Protein AF-A0A1I4KJE1-F1 (afdb_monomer_lite)

Organism: NCBI:txid1520580

Radius of gyration: 15.58 Å; chains: 1; bounding box: 34×33×56 Å

pLDDT: mean 89.5, std 13.88, range [37.75, 98.31]

Structure (mmCIF, N/CA/C/O backbone):
data_AF-A0A1I4KJE1-F1
#
_entry.id   AF-A0A1I4KJE1-F1
#
loop_
_atom_site.group_PDB
_atom_site.id
_atom_site.type_symbol
_atom_site.label_atom_id
_atom_site.label_alt_id
_atom_site.label_comp_id
_atom_site.label_asym_id
_atom_site.label_entity_id
_atom_site.label_seq_id
_atom_site.pdbx_PDB_ins_code
_atom_site.Cartn_x
_atom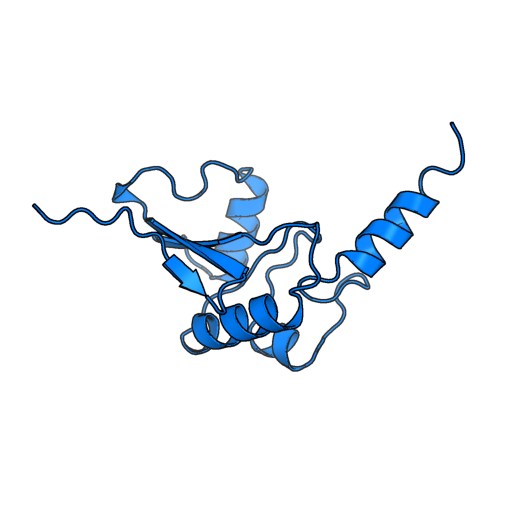_site.Cartn_y
_atom_site.Cartn_z
_atom_site.occupancy
_atom_site.B_iso_or_equiv
_atom_site.auth_seq_id
_atom_site.auth_comp_id
_atom_site.auth_asym_id
_atom_site.auth_atom_id
_atom_site.pdbx_PDB_model_num
ATOM 1 N N . MET A 1 1 ? 12.406 11.381 29.287 1.00 37.75 1 MET A N 1
ATOM 2 C CA . MET A 1 1 ? 11.880 11.747 27.961 1.00 37.75 1 MET A CA 1
ATOM 3 C C . MET A 1 1 ? 12.831 11.169 26.934 1.00 37.75 1 MET A C 1
ATOM 5 O O . MET A 1 1 ? 13.975 11.594 26.895 1.00 37.75 1 MET A O 1
ATOM 9 N N . ALA A 1 2 ? 12.400 10.132 26.224 1.00 38.78 2 ALA A N 1
ATOM 10 C CA . ALA A 1 2 ? 13.118 9.549 25.099 1.00 38.78 2 ALA A CA 1
ATOM 11 C C . ALA A 1 2 ? 12.135 9.577 23.927 1.00 38.78 2 ALA A C 1
ATOM 13 O O . ALA A 1 2 ? 11.391 8.627 23.723 1.00 38.78 2 ALA A O 1
ATOM 14 N N . GLY A 1 3 ? 12.043 10.736 23.273 1.00 40.62 3 GLY A N 1
ATOM 15 C CA . GLY A 1 3 ? 11.392 10.871 21.976 1.00 40.62 3 GLY A CA 1
ATOM 16 C C . GLY A 1 3 ? 12.436 10.536 20.924 1.00 40.62 3 GLY A C 1
ATOM 17 O O . GLY A 1 3 ? 13.358 11.316 20.712 1.00 40.62 3 GLY A O 1
ATOM 18 N N . GLY A 1 4 ? 12.366 9.328 20.378 1.00 49.38 4 GLY A N 1
ATOM 19 C CA . GLY A 1 4 ? 12.783 9.111 19.000 1.00 49.38 4 GLY A CA 1
ATOM 20 C C . GLY A 1 4 ? 11.533 9.330 18.164 1.00 49.38 4 GLY A C 1
ATOM 21 O O . GLY A 1 4 ? 10.475 8.847 18.563 1.00 49.38 4 GLY A O 1
ATOM 22 N N . ASP A 1 5 ? 11.643 10.075 17.074 1.00 62.00 5 ASP A N 1
ATOM 23 C CA . ASP A 1 5 ? 10.531 10.629 16.287 1.00 62.00 5 ASP A CA 1
ATOM 24 C C . ASP A 1 5 ? 9.718 9.569 15.507 1.00 62.00 5 ASP A C 1
ATOM 26 O O . ASP A 1 5 ? 9.273 9.817 14.395 1.00 62.00 5 ASP A O 1
ATOM 30 N N . GLY A 1 6 ? 9.588 8.342 16.025 1.00 71.25 6 GLY A N 1
ATOM 31 C CA . GLY A 1 6 ? 8.862 7.236 15.392 1.00 71.25 6 GLY A CA 1
ATOM 32 C C . GLY A 1 6 ? 9.489 6.698 14.101 1.00 71.25 6 GLY A C 1
ATOM 33 O O . GLY A 1 6 ? 9.048 5.663 13.615 1.00 71.25 6 GLY A O 1
ATOM 34 N N . ALA A 1 7 ? 10.523 7.354 13.568 1.00 83.44 7 ALA A N 1
ATOM 35 C CA . ALA A 1 7 ? 11.132 7.034 12.285 1.00 83.44 7 ALA A CA 1
ATOM 36 C C . ALA A 1 7 ? 12.292 6.030 12.393 1.00 83.44 7 ALA A C 1
ATOM 38 O O . ALA A 1 7 ? 13.139 6.110 13.290 1.00 83.44 7 ALA A O 1
ATOM 39 N N . TRP A 1 8 ? 12.380 5.107 11.435 1.00 91.69 8 TRP A N 1
ATOM 40 C CA . TRP A 1 8 ? 13.526 4.210 11.274 1.00 91.69 8 TRP A CA 1
ATOM 41 C C . TRP A 1 8 ? 13.836 3.950 9.802 1.00 91.69 8 TRP A C 1
ATOM 43 O O . TRP A 1 8 ? 13.126 4.376 8.898 1.00 91.69 8 TRP A O 1
ATOM 53 N N . THR A 1 9 ? 14.933 3.241 9.545 1.00 92.12 9 THR A N 1
ATOM 54 C CA . THR A 1 9 ? 15.289 2.812 8.192 1.00 92.12 9 THR A CA 1
ATOM 55 C C . THR A 1 9 ? 15.202 1.298 8.076 1.00 92.12 9 THR A C 1
ATOM 57 O O . THR A 1 9 ? 15.773 0.567 8.886 1.00 92.12 9 THR A O 1
ATOM 60 N N . PHE A 1 10 ? 14.522 0.817 7.040 1.00 92.69 10 PHE A N 1
ATOM 61 C CA . PHE A 1 10 ? 14.501 -0.583 6.645 1.00 92.69 10 PHE A CA 1
ATOM 62 C C . PHE A 1 10 ? 15.489 -0.827 5.498 1.00 92.69 10 PHE A C 1
ATOM 64 O O . PHE A 1 10 ? 15.533 -0.078 4.518 1.00 92.69 10 PHE A O 1
ATOM 71 N N . ALA A 1 11 ? 16.313 -1.872 5.639 1.00 92.31 11 ALA A N 1
ATOM 72 C CA . ALA A 1 11 ? 17.344 -2.257 4.667 1.00 92.31 11 ALA A CA 1
ATOM 73 C C . ALA A 1 11 ? 18.273 -1.098 4.228 1.00 92.31 11 ALA A C 1
ATOM 75 O O . ALA A 1 11 ? 18.734 -1.076 3.091 1.00 92.31 11 ALA A O 1
ATOM 76 N N . GLU A 1 12 ? 18.521 -0.127 5.119 1.00 90.19 12 GLU A N 1
ATOM 77 C CA . GLU A 1 12 ? 19.348 1.075 4.881 1.00 90.19 12 GLU A CA 1
ATOM 78 C C . GLU A 1 12 ? 18.872 1.983 3.723 1.00 90.19 12 GLU A C 1
ATOM 80 O O . GLU A 1 12 ? 19.595 2.887 3.308 1.00 90.19 12 GLU A O 1
ATOM 85 N N . ARG A 1 13 ? 17.665 1.754 3.186 1.00 91.12 13 ARG A N 1
ATOM 86 C CA . ARG A 1 13 ? 17.179 2.391 1.947 1.00 91.12 13 ARG A CA 1
ATOM 87 C C . ARG A 1 13 ? 15.780 2.972 2.052 1.00 91.12 13 ARG A C 1
ATOM 89 O O . ARG A 1 13 ? 15.512 3.980 1.406 1.00 91.12 13 ARG A O 1
ATOM 96 N N . VAL A 1 14 ? 14.911 2.325 2.825 1.00 94.06 14 VAL A N 1
ATOM 97 C CA . VAL A 1 14 ? 13.513 2.728 2.983 1.00 94.06 14 VAL A CA 1
ATOM 98 C C . VAL A 1 14 ? 13.381 3.452 4.311 1.00 94.06 14 VAL A C 1
ATOM 100 O O . VAL A 1 14 ? 13.658 2.868 5.358 1.00 94.06 14 VAL A O 1
ATOM 103 N N . HIS A 1 15 ? 13.008 4.722 4.272 1.00 94.44 15 HIS A N 1
ATOM 104 C CA . HIS A 1 15 ? 12.660 5.488 5.459 1.00 94.44 15 HIS A CA 1
ATOM 105 C C . HIS A 1 15 ? 11.225 5.149 5.849 1.00 94.44 15 HIS A C 1
ATOM 107 O O . HIS A 1 15 ? 10.350 5.144 4.993 1.00 94.44 15 HIS A O 1
ATOM 113 N N . VAL A 1 16 ? 10.995 4.816 7.113 1.00 94.38 16 VAL A N 1
ATOM 114 C CA . VAL A 1 16 ? 9.699 4.342 7.592 1.00 94.38 16 VAL A CA 1
ATOM 115 C C . VAL A 1 16 ? 9.264 5.180 8.778 1.00 94.38 16 VAL A C 1
ATOM 117 O O . VAL A 1 16 ? 10.056 5.385 9.699 1.00 94.38 16 VAL A O 1
ATOM 120 N N . VAL A 1 17 ? 8.017 5.638 8.750 1.00 92.62 17 VAL A N 1
ATOM 121 C CA . VAL A 1 17 ? 7.367 6.402 9.819 1.00 92.62 17 VAL A CA 1
ATOM 122 C C . VAL A 1 17 ? 6.026 5.748 10.132 1.00 92.62 17 VAL A C 1
ATOM 124 O O . VAL A 1 17 ? 5.379 5.195 9.244 1.00 92.62 17 VAL A O 1
ATOM 127 N N . ILE A 1 18 ? 5.634 5.769 11.403 1.00 91.38 18 ILE A N 1
ATOM 128 C CA . ILE A 1 18 ? 4.277 5.413 11.819 1.00 91.38 18 ILE A CA 1
ATOM 129 C C . ILE A 1 18 ? 3.520 6.714 12.027 1.00 91.38 18 ILE A C 1
ATOM 131 O O . ILE A 1 18 ? 3.937 7.532 12.848 1.00 91.38 18 ILE A O 1
ATOM 135 N N . ASP A 1 19 ? 2.409 6.852 11.317 1.00 89.69 19 ASP A N 1
ATOM 136 C CA . ASP A 1 19 ? 1.442 7.914 11.547 1.00 89.69 19 ASP A CA 1
ATOM 137 C C . ASP A 1 19 ? 0.267 7.339 12.325 1.00 89.69 19 ASP A C 1
ATOM 139 O O . ASP A 1 19 ? -0.206 6.235 12.046 1.00 89.69 19 ASP A O 1
ATOM 143 N N . ASP A 1 20 ? -0.214 8.080 13.311 1.00 88.25 20 ASP A N 1
ATOM 144 C CA . ASP A 1 20 ? -1.371 7.709 14.111 1.00 88.25 20 ASP A CA 1
ATOM 145 C C . ASP A 1 20 ? -2.326 8.898 14.241 1.00 88.25 20 ASP A C 1
ATOM 147 O O . ASP A 1 20 ? -1.952 10.054 14.039 1.00 88.25 20 ASP A O 1
ATOM 151 N N . GLU A 1 21 ? -3.594 8.612 14.528 1.00 87.31 21 GLU A N 1
ATOM 152 C CA . GLU A 1 21 ? -4.635 9.637 14.644 1.00 87.31 21 GLU A CA 1
ATOM 153 C C . GLU A 1 21 ? -4.312 10.686 15.730 1.00 87.31 21 GLU A C 1
ATOM 155 O O . GLU A 1 21 ? -4.704 11.847 15.601 1.00 87.31 21 GLU A O 1
ATOM 160 N N . GLU A 1 22 ? -3.557 10.326 16.777 1.00 84.81 22 GLU A N 1
ATOM 161 C CA . GLU A 1 22 ? -3.210 11.234 17.876 1.00 84.81 22 GLU A CA 1
ATOM 162 C C . GLU A 1 22 ? -2.145 12.265 17.472 1.00 84.81 22 GLU A C 1
ATOM 164 O O . GLU A 1 22 ? -2.132 13.371 18.025 1.00 84.81 22 GLU A O 1
ATOM 169 N N . THR A 1 23 ? -1.276 11.956 16.499 1.00 79.62 23 THR A N 1
ATOM 170 C CA . THR A 1 23 ? -0.318 12.938 15.954 1.00 79.62 23 THR A CA 1
ATOM 171 C C . THR A 1 23 ? -0.993 13.970 15.058 1.00 79.62 23 THR A C 1
ATOM 173 O O . THR A 1 23 ? -0.452 15.062 14.871 1.00 79.62 23 THR A O 1
ATOM 176 N N . GLY A 1 24 ? -2.175 13.647 14.521 1.00 80.44 24 GLY A N 1
ATOM 177 C CA . GLY A 1 24 ? -2.890 14.466 13.543 1.00 80.44 24 GLY A CA 1
ATOM 178 C C . GLY A 1 24 ? -2.234 14.500 12.158 1.00 80.44 24 GLY A C 1
ATOM 179 O O . GLY A 1 24 ? -2.684 15.264 11.308 1.00 80.44 24 GLY A O 1
ATOM 180 N N . CYS A 1 25 ? -1.187 13.699 11.932 1.00 84.44 25 CYS A N 1
ATOM 181 C CA . CYS A 1 25 ? -0.501 13.585 10.642 1.00 84.44 25 CYS A CA 1
ATOM 182 C C . CYS A 1 25 ? -1.076 12.464 9.764 1.00 84.44 25 CYS A C 1
ATOM 184 O O . CYS A 1 25 ? -0.805 12.424 8.565 1.00 84.44 25 CYS A O 1
ATOM 186 N N . LEU A 1 26 ? -1.877 11.561 10.342 1.00 88.88 26 LEU A N 1
ATOM 187 C CA . LEU A 1 26 ? -2.523 10.478 9.608 1.00 88.88 26 LEU A CA 1
ATOM 188 C C . LEU A 1 26 ? -3.405 11.053 8.483 1.00 88.88 26 LEU A C 1
ATOM 190 O O . LEU A 1 26 ? -4.310 11.842 8.747 1.00 88.88 26 LEU A O 1
ATOM 194 N N . PHE A 1 27 ? -3.122 10.653 7.239 1.00 91.06 27 PHE A N 1
ATOM 195 C CA . PHE A 1 27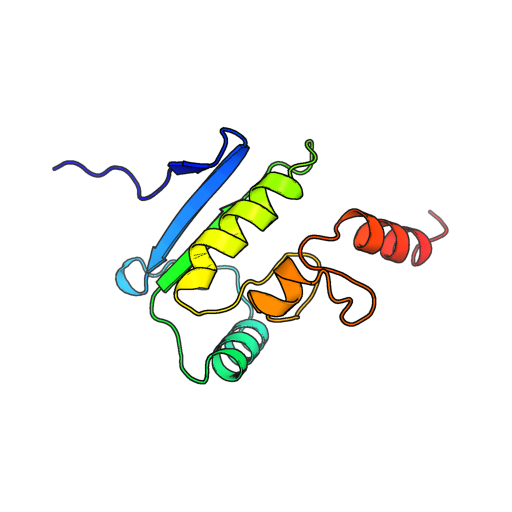 ? -3.766 11.127 6.000 1.00 91.06 27 PHE A CA 1
ATOM 196 C C . PHE A 1 27 ? -3.490 12.584 5.594 1.00 91.06 27 PHE A C 1
ATOM 198 O O . PHE A 1 27 ? -4.202 13.103 4.740 1.00 91.06 27 PHE A O 1
ATOM 205 N N . GLN A 1 28 ? -2.480 13.264 6.154 1.00 89.00 28 GLN A N 1
ATOM 206 C CA . GLN A 1 28 ? -2.234 14.684 5.841 1.00 89.00 28 GLN A CA 1
ATOM 207 C C . GLN A 1 28 ? -2.061 14.959 4.334 1.00 89.00 28 GLN A C 1
ATOM 209 O O . GLN A 1 28 ? -2.501 16.003 3.853 1.00 89.00 28 GLN A O 1
ATOM 214 N N . ASP A 1 29 ? -1.444 14.025 3.611 1.00 88.56 29 ASP A N 1
ATOM 215 C CA . ASP A 1 29 ? -1.154 14.149 2.179 1.00 88.56 29 ASP A CA 1
ATOM 216 C C . ASP A 1 29 ? -2.151 13.381 1.287 1.00 88.56 29 ASP A C 1
ATOM 218 O O . ASP A 1 29 ? -1.898 13.217 0.098 1.00 88.56 29 ASP A O 1
ATOM 222 N N . TRP A 1 30 ? -3.266 12.899 1.850 1.00 92.75 30 TRP A N 1
ATOM 223 C CA . TRP A 1 30 ? -4.283 12.136 1.122 1.00 92.75 30 TRP A CA 1
ATOM 224 C C . TRP A 1 30 ? -5.489 13.005 0.774 1.00 92.75 30 TRP A C 1
ATOM 226 O O . TRP A 1 30 ? -6.013 13.752 1.606 1.00 92.75 30 TRP A O 1
ATOM 236 N N . GLU A 1 31 ? -5.991 12.846 -0.444 1.00 93.94 31 GLU A N 1
ATOM 237 C CA . GLU A 1 31 ? -7.259 13.432 -0.853 1.00 93.94 31 GLU A CA 1
ATOM 238 C C . GLU A 1 31 ? -8.444 12.657 -0.236 1.00 93.94 31 GLU A C 1
ATOM 240 O O . GLU A 1 31 ? -8.362 11.444 -0.007 1.00 93.94 31 GLU A O 1
ATOM 245 N N . PRO A 1 32 ? -9.602 13.305 0.004 1.00 94.44 32 PRO A N 1
ATOM 246 C CA . PRO A 1 32 ? -10.756 12.646 0.623 1.00 94.44 32 PRO A CA 1
ATOM 247 C C . PRO A 1 32 ? -11.242 11.386 -0.110 1.00 94.44 32 PRO A C 1
ATOM 249 O O . PRO A 1 32 ? -11.702 10.439 0.530 1.00 94.44 32 PRO A O 1
ATOM 252 N N . ASP A 1 33 ? -11.138 11.365 -1.441 1.00 95.19 33 ASP A N 1
ATOM 253 C CA . ASP A 1 33 ? -11.549 10.219 -2.255 1.00 95.19 33 ASP A CA 1
ATOM 254 C C . ASP A 1 33 ? -10.580 9.029 -2.096 1.00 95.19 33 ASP A C 1
ATOM 256 O O . ASP A 1 33 ? -11.023 7.880 -2.076 1.00 95.19 33 ASP A O 1
ATOM 260 N N . GLU A 1 34 ? -9.283 9.278 -1.888 1.00 94.62 34 GLU A N 1
ATOM 261 C CA . GLU A 1 34 ? -8.283 8.234 -1.613 1.00 94.62 34 GLU A CA 1
ATOM 262 C C . GLU A 1 34 ? -8.531 7.591 -0.244 1.00 94.62 34 GLU A C 1
ATOM 264 O O . GLU A 1 34 ? -8.498 6.366 -0.101 1.00 94.62 34 GLU A O 1
ATOM 269 N N . VAL A 1 35 ? -8.880 8.404 0.761 1.00 95.50 35 VAL A N 1
ATOM 270 C CA . VAL A 1 35 ? -9.269 7.903 2.089 1.00 95.50 35 VAL A CA 1
ATOM 271 C C . VAL A 1 35 ? -10.552 7.068 2.000 1.00 95.50 35 VAL A C 1
ATOM 273 O O . VAL A 1 35 ? -10.646 6.012 2.621 1.00 95.50 35 VAL A O 1
ATOM 276 N N . ALA A 1 36 ? -11.526 7.471 1.178 1.00 96.31 36 ALA A N 1
ATOM 277 C CA . ALA A 1 36 ? -12.740 6.683 0.966 1.00 96.31 36 ALA A CA 1
ATOM 278 C C . ALA A 1 36 ? -12.458 5.319 0.301 1.00 96.31 36 ALA A C 1
ATOM 280 O O . ALA A 1 36 ? -13.107 4.324 0.641 1.00 96.31 36 ALA A O 1
ATOM 281 N N . LEU A 1 37 ? -11.490 5.248 -0.621 1.00 95.81 37 LEU A N 1
ATOM 282 C CA . LEU A 1 37 ? -11.030 3.985 -1.211 1.00 95.81 37 LEU A CA 1
ATOM 283 C C . LEU A 1 37 ? -10.369 3.082 -0.163 1.00 95.81 37 LEU A C 1
ATOM 285 O O . LEU A 1 37 ? -10.668 1.886 -0.113 1.00 95.81 37 LEU A O 1
ATOM 289 N N . LEU A 1 38 ? -9.522 3.649 0.701 1.00 96.25 38 LEU A N 1
ATOM 290 C CA . LEU A 1 38 ? -8.907 2.935 1.820 1.00 96.25 38 LEU A CA 1
ATOM 291 C C . LEU A 1 38 ? -9.964 2.368 2.779 1.00 96.25 38 LEU A C 1
ATOM 293 O O . LEU A 1 38 ? -9.936 1.174 3.087 1.00 96.25 38 LEU A O 1
ATOM 297 N N . ASP A 1 39 ? -10.924 3.193 3.199 1.00 97.19 39 ASP A N 1
ATOM 298 C CA . ASP A 1 39 ? -12.020 2.791 4.084 1.00 97.19 39 ASP A CA 1
ATOM 299 C C . ASP A 1 39 ? -12.844 1.652 3.472 1.00 97.19 39 ASP A C 1
ATOM 301 O O . ASP A 1 39 ? -13.195 0.685 4.154 1.00 97.19 39 ASP A O 1
ATOM 305 N N . ALA A 1 40 ? -13.136 1.736 2.171 1.00 96.88 40 ALA A N 1
ATOM 306 C CA . ALA A 1 40 ? -13.858 0.696 1.448 1.00 96.88 40 ALA A CA 1
ATOM 307 C C . ALA A 1 40 ? -13.052 -0.611 1.350 1.00 96.88 40 ALA A C 1
ATOM 309 O O . ALA A 1 40 ? -13.629 -1.692 1.493 1.00 96.88 40 ALA A O 1
ATOM 310 N N . ALA A 1 41 ? -11.735 -0.526 1.139 1.00 96.62 41 ALA A N 1
ATOM 311 C CA . ALA A 1 41 ? -10.851 -1.685 1.052 1.00 96.62 41 ALA A CA 1
ATOM 312 C C . ALA A 1 41 ? -10.685 -2.400 2.404 1.00 96.62 41 ALA A C 1
ATOM 314 O O . ALA A 1 41 ? -10.664 -3.632 2.456 1.00 96.62 41 ALA A O 1
ATOM 315 N N . LEU A 1 42 ? -10.600 -1.644 3.501 1.00 96.06 42 LEU A N 1
ATOM 316 C CA . LEU A 1 42 ? -10.465 -2.185 4.857 1.00 96.06 42 LEU A CA 1
ATOM 317 C C . LEU A 1 42 ? -11.807 -2.562 5.499 1.00 96.06 42 LEU A C 1
ATOM 319 O O . LEU A 1 42 ? -11.853 -3.389 6.411 1.00 96.06 42 LEU A O 1
ATOM 323 N N . GLY A 1 43 ? -12.906 -1.958 5.046 1.00 97.06 43 GLY A N 1
ATOM 324 C CA . GLY A 1 43 ? -14.226 -2.071 5.668 1.00 97.06 43 GLY A CA 1
ATOM 325 C C . GLY A 1 43 ? -14.369 -1.272 6.971 1.00 97.06 43 GLY A C 1
ATOM 326 O O . GLY A 1 43 ? -15.360 -1.444 7.684 1.00 97.06 43 GLY A O 1
ATOM 327 N N . HIS A 1 44 ? -13.390 -0.429 7.301 1.00 95.62 44 HIS A N 1
ATOM 328 C CA . HIS A 1 44 ? -13.391 0.478 8.446 1.00 95.62 44 HIS A CA 1
ATOM 329 C C . HIS A 1 44 ? -12.395 1.623 8.221 1.00 95.62 44 HIS A C 1
ATOM 331 O O . HIS A 1 44 ? -11.479 1.492 7.415 1.00 95.62 44 HIS A O 1
ATOM 337 N N . HIS A 1 45 ? -12.529 2.694 9.005 1.00 95.62 45 HIS A N 1
ATOM 338 C CA . HIS A 1 45 ? -11.553 3.782 9.042 1.00 95.62 45 HIS A CA 1
ATOM 339 C C . HIS A 1 45 ? -10.349 3.382 9.915 1.00 95.62 45 HIS A C 1
ATOM 341 O O . HIS A 1 45 ? -10.567 2.981 11.068 1.00 95.62 45 HIS A O 1
ATOM 347 N N . PRO A 1 46 ? -9.103 3.363 9.407 1.00 94.69 46 PRO A N 1
ATOM 348 C CA . PRO A 1 46 ? -7.941 3.002 10.214 1.00 94.69 46 PRO A CA 1
ATOM 349 C C . PRO A 1 46 ? -7.473 4.180 11.080 1.00 94.69 46 PRO A C 1
ATOM 351 O O . PRO A 1 46 ? -7.559 5.332 10.679 1.00 94.69 46 PRO A O 1
ATOM 354 N N . THR A 1 47 ? -6.955 3.883 12.275 1.00 95.00 47 THR A N 1
ATOM 355 C CA . THR A 1 47 ? -6.483 4.895 13.246 1.00 95.00 47 THR A CA 1
ATOM 356 C C . THR A 1 47 ? -4.961 5.075 13.239 1.00 95.00 47 THR A C 1
ATOM 358 O O . THR A 1 47 ? -4.418 5.803 14.068 1.00 95.00 47 THR A O 1
ATOM 361 N N . TRP A 1 48 ? -4.257 4.353 12.365 1.00 94.19 48 TRP A N 1
ATOM 362 C CA . TRP A 1 48 ? -2.812 4.436 12.173 1.00 94.19 48 TRP A CA 1
ATOM 363 C C . TRP A 1 48 ? -2.421 3.885 10.798 1.00 94.19 48 TRP A C 1
ATOM 365 O O . TRP A 1 48 ? -3.173 3.119 10.188 1.00 94.19 48 TRP A O 1
ATOM 375 N N . GLY A 1 49 ? -1.230 4.248 10.336 1.00 93.75 49 GLY A N 1
ATOM 376 C CA . GLY A 1 49 ? -0.644 3.812 9.077 1.00 93.75 49 GLY A CA 1
ATOM 377 C C . GLY A 1 49 ? 0.881 3.780 9.142 1.00 93.75 49 GLY A C 1
ATOM 378 O O . GLY A 1 49 ? 1.496 4.223 10.113 1.00 93.75 49 GLY A O 1
ATOM 379 N N . VAL A 1 50 ? 1.495 3.215 8.104 1.00 93.88 50 VAL A N 1
ATOM 380 C CA . VAL A 1 50 ? 2.950 3.225 7.926 1.00 93.88 50 VAL A CA 1
ATOM 381 C C . VAL A 1 50 ? 3.260 3.912 6.613 1.00 93.88 50 VAL A C 1
ATOM 383 O O . VAL A 1 50 ? 2.878 3.408 5.557 1.00 93.88 50 VAL A O 1
ATOM 386 N N . GLN A 1 51 ? 3.996 5.014 6.680 1.00 93.56 51 GLN A N 1
ATOM 387 C CA . GLN A 1 51 ? 4.570 5.647 5.504 1.00 93.56 51 GLN A CA 1
ATOM 388 C C . GLN A 1 51 ? 5.960 5.065 5.248 1.00 93.56 51 GLN A C 1
ATOM 390 O O . GLN A 1 51 ? 6.772 4.929 6.167 1.00 93.56 51 GLN A O 1
ATOM 395 N N . ALA A 1 52 ? 6.229 4.693 3.997 1.00 94.25 52 ALA A N 1
ATOM 396 C CA . ALA A 1 52 ? 7.491 4.102 3.576 1.00 94.25 52 ALA A CA 1
ATOM 397 C C . ALA A 1 52 ? 8.040 4.839 2.350 1.00 94.25 52 ALA A C 1
ATOM 399 O O . ALA A 1 52 ? 7.592 4.624 1.228 1.00 94.25 52 ALA A O 1
ATOM 400 N N . ASP A 1 53 ? 9.057 5.665 2.569 1.00 93.19 53 ASP A N 1
ATOM 401 C CA . ASP A 1 53 ? 9.675 6.488 1.538 1.00 93.19 53 ASP A CA 1
ATOM 402 C C . ASP A 1 53 ? 10.979 5.873 1.038 1.00 93.19 53 ASP A C 1
ATOM 404 O O . ASP A 1 53 ? 11.839 5.432 1.809 1.00 93.19 53 ASP A O 1
ATOM 408 N N . ILE A 1 54 ? 11.184 5.918 -0.275 1.00 93.12 54 ILE A N 1
ATOM 409 C CA . ILE A 1 54 ? 12.455 5.560 -0.896 1.00 93.12 54 ILE A CA 1
ATOM 410 C C . ILE A 1 54 ? 12.880 6.610 -1.917 1.00 93.12 54 ILE A C 1
ATOM 412 O O . ILE A 1 54 ? 12.088 7.157 -2.677 1.00 93.12 54 ILE A O 1
ATOM 416 N N . SER A 1 55 ? 14.182 6.889 -1.959 1.00 91.19 55 SER A N 1
ATOM 417 C CA . SER A 1 55 ? 14.753 7.793 -2.956 1.00 91.19 55 SER A CA 1
ATOM 418 C C . SER A 1 55 ? 14.526 7.260 -4.373 1.00 91.19 55 SER A C 1
ATOM 420 O O . SER A 1 55 ? 15.072 6.221 -4.738 1.00 91.19 55 SER A O 1
ATOM 422 N N . GLY A 1 56 ? 13.865 8.039 -5.232 1.00 88.31 56 GLY A N 1
ATOM 423 C CA . GLY A 1 56 ? 13.693 7.711 -6.657 1.00 88.31 56 GLY A CA 1
ATOM 424 C C . GLY A 1 56 ? 14.994 7.640 -7.480 1.00 88.31 56 GLY A C 1
ATOM 425 O O . GLY A 1 56 ? 14.957 7.413 -8.686 1.00 88.31 56 GLY A O 1
ATOM 426 N N . ARG A 1 57 ? 16.166 7.851 -6.860 1.00 90.00 57 ARG A N 1
ATOM 427 C CA . ARG A 1 57 ? 17.488 7.679 -7.496 1.00 90.00 57 ARG A CA 1
ATOM 428 C C . ARG A 1 57 ? 18.013 6.245 -7.418 1.00 90.00 57 ARG A C 1
ATOM 430 O O . ARG A 1 57 ? 19.034 5.953 -8.037 1.00 90.00 57 ARG A O 1
ATOM 437 N N . ILE A 1 58 ? 17.372 5.386 -6.631 1.00 90.25 58 ILE A N 1
ATOM 438 C CA . ILE A 1 58 ? 17.746 3.982 -6.470 1.00 90.25 58 ILE A CA 1
ATOM 439 C C . ILE A 1 58 ? 16.570 3.086 -6.846 1.00 90.25 58 ILE A C 1
ATOM 441 O O . ILE A 1 58 ? 15.414 3.466 -6.703 1.00 90.25 58 ILE A O 1
ATOM 445 N N . ASP A 1 59 ? 16.874 1.883 -7.320 1.00 91.62 59 ASP A N 1
ATOM 446 C CA . ASP A 1 59 ? 15.876 0.823 -7.400 1.00 91.62 59 ASP A CA 1
ATOM 447 C C . ASP A 1 59 ? 15.823 0.120 -6.044 1.00 91.62 59 ASP A C 1
ATOM 449 O O . ASP A 1 59 ? 16.778 -0.569 -5.682 1.00 91.62 59 ASP A O 1
ATOM 453 N N . GLY A 1 60 ? 14.742 0.317 -5.290 1.00 92.19 60 GLY A N 1
ATOM 454 C CA . GLY A 1 60 ? 14.474 -0.470 -4.084 1.00 92.19 60 GLY A CA 1
ATOM 455 C C . GLY A 1 60 ? 13.138 -1.185 -4.118 1.00 92.19 60 GLY A C 1
ATOM 456 O O . GLY A 1 60 ? 12.492 -1.365 -3.088 1.00 92.19 60 GLY A O 1
ATOM 457 N N . THR A 1 61 ? 12.736 -1.614 -5.316 1.00 93.50 61 THR A N 1
ATOM 458 C CA . THR A 1 61 ? 11.534 -2.426 -5.525 1.00 93.50 61 THR A CA 1
ATOM 459 C C . THR A 1 61 ? 11.527 -3.655 -4.611 1.00 93.50 61 THR A C 1
ATOM 461 O O . THR A 1 61 ? 10.506 -3.987 -4.014 1.00 93.50 61 THR A O 1
ATOM 464 N N . ALA A 1 62 ? 12.670 -4.332 -4.465 1.00 94.50 62 ALA A N 1
ATOM 465 C CA . ALA A 1 62 ? 12.772 -5.528 -3.632 1.00 94.50 62 ALA A CA 1
ATOM 466 C C . ALA A 1 62 ? 12.584 -5.211 -2.138 1.00 94.50 62 ALA A C 1
ATOM 468 O O . ALA A 1 62 ? 11.902 -5.950 -1.429 1.00 94.50 62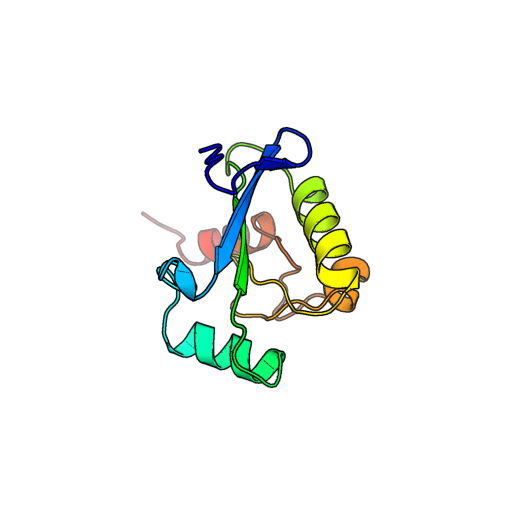 ALA A O 1
ATOM 469 N N . GLU A 1 63 ? 13.169 -4.116 -1.657 1.00 95.88 63 GLU A N 1
ATOM 470 C CA . GLU A 1 63 ? 13.079 -3.677 -0.268 1.00 95.88 63 GLU A CA 1
ATOM 471 C C . GLU A 1 63 ? 11.664 -3.231 0.098 1.00 95.88 63 GLU A C 1
ATOM 473 O O . GLU A 1 63 ? 11.155 -3.673 1.128 1.00 95.88 63 GLU A O 1
ATOM 478 N N . VAL A 1 64 ? 11.013 -2.427 -0.750 1.00 96.31 64 VAL A N 1
ATOM 479 C CA . VAL A 1 64 ? 9.629 -1.972 -0.536 1.00 96.31 64 VAL A CA 1
ATOM 480 C C . VAL A 1 64 ? 8.674 -3.160 -0.518 1.00 96.31 64 VAL A C 1
ATOM 482 O O . VAL A 1 64 ? 7.892 -3.306 0.418 1.00 96.31 64 VAL A O 1
ATOM 485 N N . ARG A 1 65 ? 8.787 -4.077 -1.485 1.00 96.38 65 ARG A N 1
ATOM 486 C CA . ARG A 1 65 ? 7.928 -5.271 -1.531 1.00 96.38 65 ARG A CA 1
ATOM 487 C C . ARG A 1 65 ? 8.142 -6.187 -0.335 1.00 96.38 65 ARG A C 1
ATOM 489 O O . ARG A 1 65 ? 7.178 -6.726 0.198 1.00 96.38 65 ARG A O 1
ATOM 496 N N . ARG A 1 66 ? 9.388 -6.337 0.125 1.00 96.69 66 ARG A N 1
ATOM 497 C CA . ARG A 1 66 ? 9.689 -7.105 1.338 1.00 96.69 66 ARG A CA 1
ATOM 498 C C . ARG A 1 66 ? 9.099 -6.449 2.585 1.00 96.69 66 ARG A C 1
ATOM 500 O O . ARG A 1 66 ? 8.565 -7.162 3.428 1.00 96.69 66 ARG A O 1
ATOM 507 N N . LEU A 1 67 ? 9.211 -5.128 2.719 1.00 97.00 67 LEU A N 1
ATOM 508 C CA . LEU A 1 67 ? 8.628 -4.400 3.843 1.00 97.00 67 LEU A CA 1
ATOM 509 C C . LEU A 1 67 ? 7.099 -4.522 3.837 1.00 97.00 67 LEU A C 1
ATOM 511 O O . LEU A 1 67 ? 6.528 -4.908 4.851 1.00 97.00 67 LEU A O 1
ATOM 515 N N . ALA A 1 68 ? 6.458 -4.274 2.692 1.00 97.50 68 ALA A N 1
ATOM 516 C CA . ALA A 1 68 ? 5.013 -4.404 2.535 1.00 97.50 68 ALA A CA 1
ATOM 517 C C . ALA A 1 68 ? 4.537 -5.820 2.882 1.00 97.50 68 ALA A C 1
ATOM 519 O O . ALA A 1 68 ? 3.588 -5.970 3.644 1.00 97.50 68 ALA A O 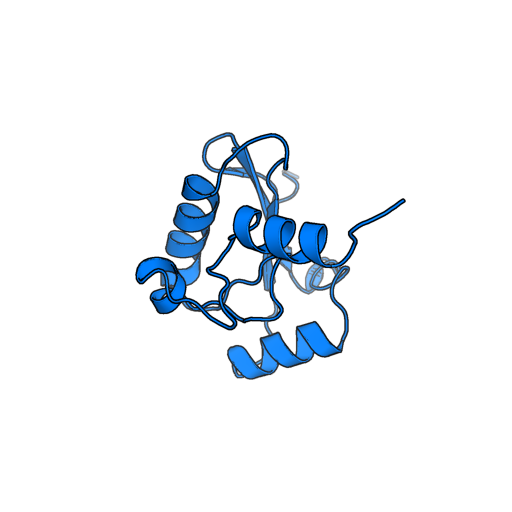1
ATOM 520 N N . ALA A 1 69 ? 5.242 -6.857 2.414 1.00 96.62 69 ALA A N 1
ATOM 521 C CA . ALA A 1 69 ? 4.905 -8.233 2.757 1.00 96.62 69 ALA A CA 1
ATOM 522 C C . ALA A 1 69 ? 4.919 -8.467 4.278 1.00 96.62 69 ALA A C 1
ATOM 524 O O . ALA A 1 69 ? 3.939 -8.954 4.833 1.00 96.62 69 ALA A O 1
ATOM 525 N N . LEU A 1 70 ? 5.985 -8.035 4.963 1.00 96.81 70 LEU A N 1
ATOM 526 C CA . LEU A 1 70 ? 6.125 -8.177 6.417 1.00 96.81 70 LEU A CA 1
ATOM 527 C C . LEU A 1 70 ? 5.051 -7.411 7.204 1.00 96.81 70 LEU A C 1
ATOM 529 O O . LEU A 1 70 ? 4.570 -7.906 8.221 1.00 96.81 70 LEU A O 1
ATOM 533 N N . LEU A 1 71 ? 4.693 -6.202 6.768 1.00 96.00 71 LEU A N 1
ATOM 534 C CA . LEU A 1 71 ? 3.677 -5.388 7.439 1.00 96.00 71 LEU A CA 1
ATOM 535 C C . LEU A 1 71 ? 2.275 -5.984 7.253 1.00 96.00 71 LEU A C 1
ATOM 537 O O . LEU A 1 71 ? 1.517 -6.106 8.216 1.00 96.00 71 LEU A O 1
ATOM 541 N N . LEU A 1 72 ? 1.959 -6.417 6.031 1.00 97.44 72 LEU A N 1
ATOM 542 C CA . LEU A 1 72 ? 0.633 -6.909 5.663 1.00 97.44 72 LEU A CA 1
ATOM 543 C C . LEU A 1 72 ? 0.370 -8.363 6.085 1.00 97.44 72 LEU A C 1
ATOM 545 O O . LEU A 1 72 ? -0.772 -8.815 6.008 1.00 97.44 72 LEU A O 1
ATOM 549 N N . GLU A 1 73 ? 1.367 -9.093 6.603 1.00 96.56 73 GLU A N 1
ATOM 550 C CA . GLU A 1 73 ? 1.176 -10.412 7.242 1.00 96.56 73 GLU A CA 1
ATOM 551 C C . GLU A 1 73 ? 0.105 -10.388 8.348 1.00 96.56 73 GLU A C 1
ATOM 553 O O . GLU A 1 73 ? -0.508 -11.411 8.662 1.00 96.56 73 GLU A O 1
ATOM 558 N N . ARG A 1 74 ? -0.122 -9.221 8.962 1.00 91.81 74 ARG A N 1
ATOM 559 C CA . ARG A 1 74 ? -1.126 -9.014 10.016 1.00 91.81 74 ARG A CA 1
ATOM 560 C C . ARG A 1 74 ? -2.446 -8.430 9.508 1.00 91.81 74 ARG A C 1
ATOM 562 O O . ARG A 1 74 ? -3.333 -8.185 10.322 1.00 91.81 74 ARG A O 1
ATOM 569 N N . GLY A 1 75 ? -2.600 -8.285 8.194 1.00 93.38 75 GLY A N 1
ATOM 570 C CA . GLY A 1 75 ? -3.738 -7.641 7.547 1.00 93.38 75 GLY A CA 1
ATOM 571 C C . GLY A 1 75 ? -3.451 -6.191 7.155 1.00 93.38 75 GLY A C 1
ATOM 572 O O . GLY A 1 75 ? -2.383 -5.656 7.442 1.00 93.38 75 GLY A O 1
ATOM 573 N N . GLY A 1 76 ? -4.424 -5.574 6.485 1.00 96.69 76 GLY A N 1
ATOM 574 C CA . GLY A 1 76 ? -4.305 -4.241 5.898 1.00 96.69 76 GLY A CA 1
ATOM 575 C C . GLY A 1 76 ? -4.154 -4.277 4.377 1.00 96.69 76 GLY A C 1
ATOM 576 O O . GLY A 1 76 ? -4.267 -5.332 3.747 1.00 96.69 76 GLY A O 1
ATOM 577 N N . VAL A 1 77 ? -3.879 -3.109 3.805 1.00 97.94 77 VAL A N 1
ATOM 578 C CA . VAL A 1 77 ? -3.580 -2.897 2.382 1.00 97.94 77 VAL A CA 1
ATOM 579 C C . VAL A 1 77 ? -2.419 -1.912 2.251 1.00 97.94 77 VAL A C 1
ATOM 581 O O . VAL A 1 77 ? -2.150 -1.154 3.182 1.00 97.94 77 VAL A O 1
ATOM 584 N N . ALA A 1 78 ? -1.729 -1.929 1.115 1.00 97.75 78 ALA A N 1
ATOM 585 C CA . ALA A 1 78 ? -0.729 -0.928 0.760 1.00 97.75 78 ALA A CA 1
ATOM 586 C C . ALA A 1 78 ? -1.214 -0.081 -0.418 1.00 97.75 78 ALA A C 1
ATOM 588 O O . ALA A 1 78 ? -1.878 -0.587 -1.320 1.00 97.75 78 ALA A O 1
ATOM 589 N N . PHE A 1 79 ? -0.832 1.188 -0.421 1.00 97.25 79 PHE A N 1
ATOM 590 C CA . PHE A 1 79 ? -0.972 2.090 -1.559 1.00 97.25 79 PHE A CA 1
ATOM 591 C C . PHE A 1 79 ? 0.426 2.493 -2.040 1.00 97.25 79 PHE A C 1
ATOM 593 O O . PHE A 1 79 ? 1.392 2.426 -1.274 1.00 97.25 79 PHE A O 1
ATOM 600 N N . ASP A 1 80 ? 0.540 2.850 -3.316 1.00 95.75 80 ASP A N 1
ATOM 601 C CA . ASP A 1 80 ? 1.759 3.385 -3.919 1.00 95.75 80 ASP A CA 1
ATOM 602 C C . ASP A 1 80 ? 1.451 4.624 -4.764 1.00 95.75 80 ASP A C 1
ATOM 604 O O . ASP A 1 80 ? 0.310 4.862 -5.143 1.00 95.75 80 ASP A O 1
ATOM 608 N N . ASP A 1 81 ? 2.484 5.390 -5.111 1.00 92.75 81 ASP A N 1
ATOM 609 C CA . ASP A 1 81 ? 2.340 6.631 -5.887 1.00 92.75 81 ASP A CA 1
ATOM 610 C C . ASP A 1 81 ? 1.979 6.404 -7.371 1.00 92.75 81 ASP A C 1
ATOM 612 O O . ASP A 1 81 ? 1.963 7.344 -8.172 1.00 92.75 81 ASP A O 1
ATOM 616 N N . TYR A 1 82 ? 1.781 5.154 -7.798 1.00 94.56 82 TYR A N 1
ATOM 617 C CA . TYR A 1 82 ? 1.657 4.790 -9.210 1.00 94.56 82 TYR A CA 1
ATOM 618 C C . TYR A 1 82 ? 0.251 4.319 -9.582 1.00 94.56 82 TYR A C 1
ATOM 620 O O . TYR A 1 82 ? -0.053 4.228 -10.777 1.00 94.56 82 TYR A O 1
ATOM 628 N N . SER A 1 83 ? -0.600 4.031 -8.597 1.00 94.25 83 SER A N 1
ATOM 629 C CA . SER A 1 83 ? -1.964 3.545 -8.785 1.00 94.25 83 SER A CA 1
ATOM 630 C C . SER A 1 83 ? -2.872 3.930 -7.616 1.00 94.25 83 SER A C 1
ATOM 632 O O . SER A 1 83 ? -2.433 3.989 -6.477 1.00 94.25 83 SER A O 1
ATOM 634 N N . GLU A 1 84 ? -4.169 4.091 -7.878 1.00 94.00 84 GLU A N 1
ATOM 635 C CA . GLU A 1 84 ? -5.196 4.261 -6.831 1.00 94.00 84 GLU A CA 1
ATOM 636 C C . GLU A 1 84 ? -5.613 2.911 -6.198 1.00 94.00 84 GLU A C 1
ATOM 638 O O . GLU A 1 84 ? -6.594 2.825 -5.459 1.00 94.00 84 GLU A O 1
ATOM 643 N N . HIS A 1 85 ? -4.915 1.815 -6.526 1.00 96.75 85 HIS A N 1
ATOM 644 C CA . HIS A 1 85 ? -5.303 0.463 -6.125 1.00 96.75 85 HIS A CA 1
ATOM 645 C C . HIS A 1 85 ? -4.837 0.142 -4.703 1.00 96.75 85 HIS A C 1
ATOM 647 O O . HIS A 1 85 ? -3.660 0.277 -4.373 1.00 96.75 85 HIS A O 1
ATOM 653 N N . ALA A 1 86 ? -5.754 -0.375 -3.886 1.00 97.56 86 ALA A N 1
ATOM 654 C CA . ALA A 1 86 ? -5.452 -0.902 -2.561 1.00 97.56 86 ALA A CA 1
ATOM 655 C C . ALA A 1 86 ? -4.846 -2.312 -2.675 1.00 97.56 86 ALA A C 1
ATOM 657 O O . ALA A 1 86 ? -5.561 -3.312 -2.775 1.00 97.56 86 ALA A O 1
ATOM 658 N N . TRP A 1 87 ? -3.519 -2.406 -2.649 1.00 98.31 87 TRP A N 1
ATOM 659 C CA . TRP A 1 87 ? -2.788 -3.656 -2.832 1.00 98.31 87 TRP A CA 1
ATOM 660 C C . TRP A 1 87 ? -2.872 -4.557 -1.602 1.00 98.31 87 TRP A C 1
ATOM 662 O O . TRP A 1 87 ? -2.427 -4.210 -0.505 1.00 98.31 87 TRP A O 1
ATOM 672 N N . THR A 1 88 ? -3.385 -5.769 -1.790 1.00 97.88 88 THR A N 1
ATOM 673 C CA . THR A 1 88 ? -3.368 -6.811 -0.759 1.00 97.88 88 THR A CA 1
ATOM 674 C C . THR A 1 88 ? -2.037 -7.565 -0.747 1.00 97.88 88 THR A C 1
ATOM 676 O O . THR A 1 88 ? -1.361 -7.682 -1.771 1.00 97.88 88 THR A O 1
ATOM 679 N N . LEU A 1 89 ? -1.689 -8.184 0.390 1.00 98.12 89 LEU A N 1
ATOM 680 C CA . LEU A 1 89 ? -0.505 -9.052 0.496 1.00 98.12 89 LEU A CA 1
ATOM 681 C C . LEU A 1 89 ? -0.452 -10.096 -0.630 1.00 98.12 89 LEU A C 1
ATOM 683 O O . LEU A 1 89 ? 0.572 -10.262 -1.288 1.00 98.12 89 LEU A O 1
ATOM 687 N N . ARG A 1 90 ? -1.585 -10.759 -0.892 1.00 97.75 90 ARG A N 1
ATOM 688 C CA . ARG A 1 90 ? -1.684 -11.792 -1.926 1.00 97.75 90 ARG A CA 1
ATOM 689 C C . ARG A 1 90 ? -1.357 -11.239 -3.311 1.00 97.75 90 ARG A C 1
ATOM 691 O O . ARG A 1 90 ? -0.676 -11.916 -4.077 1.00 97.75 90 ARG A O 1
ATOM 698 N N . GLU A 1 91 ? -1.851 -10.056 -3.661 1.00 98.12 91 GLU A N 1
ATOM 699 C CA . GLU A 1 91 ? -1.569 -9.437 -4.963 1.00 98.12 91 GLU A CA 1
ATOM 700 C C . GLU A 1 91 ? -0.092 -9.058 -5.091 1.00 98.12 91 GLU A C 1
ATOM 702 O O . GLU A 1 91 ? 0.518 -9.337 -6.123 1.00 98.12 91 GLU A O 1
ATOM 707 N N . ILE A 1 92 ? 0.508 -8.523 -4.023 1.00 98.00 92 ILE A N 1
ATOM 708 C CA . ILE A 1 92 ? 1.935 -8.173 -3.977 1.00 98.00 92 ILE A CA 1
ATOM 709 C C . ILE A 1 92 ? 2.819 -9.417 -4.150 1.00 98.00 92 ILE A C 1
ATOM 711 O O . ILE A 1 92 ? 3.785 -9.389 -4.920 1.00 98.00 92 ILE A O 1
ATOM 715 N N . GLU A 1 93 ? 2.501 -10.511 -3.452 1.00 97.25 93 GLU A N 1
ATOM 716 C CA . GLU A 1 93 ? 3.258 -11.770 -3.498 1.00 97.25 93 GLU A CA 1
ATOM 717 C C . GLU A 1 93 ? 3.099 -12.513 -4.827 1.00 97.25 93 GLU A C 1
ATOM 719 O O . GLU A 1 93 ? 4.050 -13.125 -5.312 1.00 97.25 93 GLU A O 1
ATOM 724 N N . THR A 1 94 ? 1.904 -12.466 -5.422 1.00 97.12 94 THR A N 1
ATOM 725 C CA . THR A 1 94 ? 1.619 -13.123 -6.710 1.00 97.12 94 THR A CA 1
ATOM 726 C C . THR A 1 94 ? 1.927 -12.252 -7.924 1.00 97.12 94 THR A C 1
ATOM 728 O O . THR A 1 94 ? 1.765 -12.713 -9.050 1.00 97.12 94 THR A O 1
ATOM 731 N N . GLU A 1 95 ? 2.409 -11.027 -7.701 1.00 95.75 95 GLU A N 1
ATOM 732 C CA . GLU A 1 95 ? 2.750 -10.052 -8.742 1.00 95.75 95 GLU A CA 1
ATOM 733 C C . GLU A 1 95 ? 1.582 -9.771 -9.700 1.00 95.75 95 GLU A C 1
ATOM 735 O O . GLU A 1 95 ? 1.782 -9.614 -10.906 1.00 95.75 95 GLU A O 1
ATOM 740 N N . VAL A 1 96 ? 0.355 -9.742 -9.169 1.00 97.31 96 VAL A N 1
ATOM 741 C CA . VAL A 1 96 ? -0.848 -9.480 -9.968 1.00 97.31 96 VAL A CA 1
ATOM 742 C C . VAL A 1 96 ? -0.757 -8.106 -10.625 1.00 97.31 96 VAL A C 1
ATOM 744 O O . VAL A 1 96 ? -0.349 -7.125 -10.007 1.00 97.31 96 VAL A O 1
ATOM 747 N N . GLU A 1 97 ? -1.171 -8.048 -11.889 1.00 97.75 97 GLU A N 1
ATOM 748 C CA . GLU A 1 97 ? -1.346 -6.797 -12.614 1.00 97.75 97 GLU A CA 1
ATOM 749 C C . GLU A 1 97 ? -2.783 -6.291 -12.463 1.0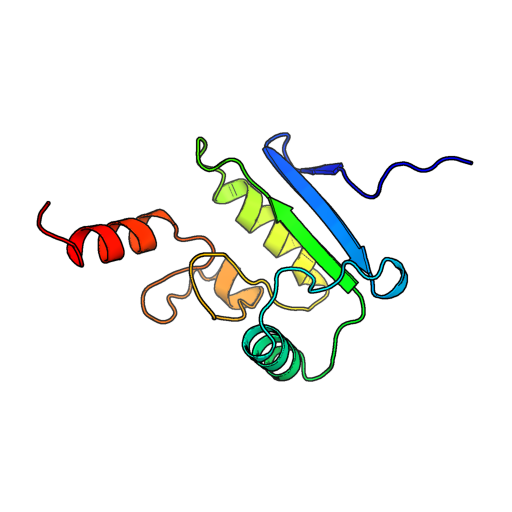0 97.75 97 GLU A C 1
ATOM 751 O O . GLU A 1 97 ? -3.734 -6.965 -12.868 1.00 97.75 97 GLU A O 1
ATOM 756 N N . VAL A 1 98 ? -2.934 -5.078 -11.934 1.00 96.94 98 VAL A N 1
ATOM 757 C CA . VAL A 1 98 ? -4.196 -4.333 -11.873 1.00 96.94 98 VAL A CA 1
ATOM 758 C C . VAL A 1 98 ? -4.045 -3.095 -12.741 1.00 96.94 98 VAL A C 1
ATOM 760 O O . VAL A 1 98 ? -3.067 -2.362 -12.630 1.00 96.94 98 VAL A O 1
ATOM 763 N N . GLU A 1 99 ? -4.950 -2.922 -13.707 1.00 94.62 99 GLU A N 1
ATOM 764 C CA . GLU A 1 99 ? -4.856 -1.861 -14.728 1.00 94.62 99 GLU A CA 1
ATOM 765 C C . GLU A 1 99 ? -3.489 -1.829 -15.450 1.00 94.62 99 GLU A C 1
ATOM 767 O O . GLU A 1 99 ? -3.006 -0.813 -15.957 1.00 94.62 99 GLU A O 1
ATOM 772 N N . GLY A 1 100 ? -2.851 -3.001 -15.525 1.00 95.75 100 GLY A N 1
ATOM 773 C CA . GLY A 1 100 ? -1.538 -3.214 -16.117 1.00 95.75 100 GLY A CA 1
ATOM 774 C C . GLY A 1 100 ? -0.367 -2.649 -15.305 1.00 95.75 100 GLY A C 1
ATOM 775 O O . GLY A 1 100 ? 0.719 -2.522 -15.863 1.00 95.75 100 GLY A O 1
ATOM 776 N N . LEU A 1 101 ? -0.561 -2.261 -14.051 1.00 97.38 101 LEU A N 1
ATOM 777 C CA . LEU A 1 101 ? 0.526 -1.986 -13.117 1.00 97.38 101 LEU A CA 1
ATOM 778 C C . LEU A 1 101 ? 0.589 -3.109 -12.090 1.00 97.38 101 LEU A C 1
ATOM 780 O O . LEU A 1 101 ? -0.412 -3.763 -11.822 1.00 97.38 101 LEU A O 1
ATOM 784 N N . ARG A 1 102 ? 1.775 -3.343 -11.537 1.00 97.62 102 ARG A N 1
ATOM 785 C CA . ARG A 1 102 ? 1.964 -4.138 -10.319 1.00 97.62 102 ARG A CA 1
ATOM 786 C C . ARG A 1 102 ? 2.271 -3.178 -9.181 1.00 97.62 102 ARG A C 1
ATOM 788 O O . ARG A 1 102 ? 2.697 -2.050 -9.442 1.00 97.62 102 ARG A O 1
ATOM 795 N N . PHE A 1 103 ? 2.149 -3.660 -7.949 1.00 97.88 103 PHE A N 1
ATOM 796 C CA . PHE A 1 103 ? 2.584 -2.898 -6.785 1.00 97.88 103 PHE A CA 1
ATOM 797 C C . PHE A 1 103 ? 4.024 -2.397 -6.961 1.00 97.88 103 PHE A C 1
ATOM 799 O O . PHE A 1 103 ? 4.947 -3.182 -7.216 1.00 97.88 103 PHE A O 1
ATOM 806 N N . PHE A 1 104 ? 4.195 -1.089 -6.808 1.00 96.69 104 PHE A N 1
ATOM 807 C CA . PHE A 1 104 ? 5.449 -0.357 -6.922 1.00 96.69 104 PHE A CA 1
ATOM 808 C C . PHE A 1 104 ? 6.118 -0.425 -8.319 1.00 96.69 104 PHE A C 1
ATOM 810 O O . PHE A 1 104 ? 7.345 -0.382 -8.439 1.00 96.69 104 PHE A O 1
ATOM 817 N N . ASP A 1 105 ? 5.338 -0.521 -9.408 1.00 95.50 105 ASP A N 1
ATOM 818 C CA . ASP A 1 105 ? 5.846 -0.580 -10.796 1.00 95.50 105 ASP A CA 1
ATOM 819 C C . ASP A 1 105 ? 6.063 0.812 -11.432 1.00 95.50 105 ASP A C 1
ATOM 821 O O . ASP A 1 105 ? 5.482 1.185 -12.460 1.00 95.50 105 ASP A O 1
ATOM 825 N N . PHE A 1 106 ? 6.964 1.589 -10.827 1.00 94.12 106 PHE A N 1
ATOM 826 C CA . PHE A 1 106 ? 7.316 2.943 -11.275 1.00 94.12 106 PHE A CA 1
ATOM 827 C C . PHE A 1 106 ? 7.825 3.000 -12.722 1.00 94.12 106 PHE A C 1
ATOM 829 O O . PHE A 1 106 ? 7.640 3.993 -13.430 1.00 94.12 106 PHE A O 1
ATOM 836 N N . ARG A 1 107 ? 8.481 1.930 -13.189 1.00 93.56 107 ARG A N 1
ATOM 837 C CA . ARG A 1 107 ? 9.043 1.853 -14.545 1.00 93.56 107 ARG A CA 1
ATOM 838 C C . ARG A 1 107 ? 7.932 1.838 -15.580 1.00 93.56 107 ARG A C 1
ATOM 840 O O . ARG A 1 107 ? 7.912 2.708 -16.451 1.00 93.56 107 ARG A O 1
ATOM 847 N N . THR A 1 108 ? 6.990 0.907 -15.437 1.00 95.00 108 THR A N 1
ATOM 848 C CA . THR A 1 108 ? 5.849 0.781 -16.347 1.00 95.00 108 THR A CA 1
ATOM 849 C C . THR A 1 108 ? 4.979 2.034 -16.295 1.00 95.00 108 THR A C 1
ATOM 851 O O . THR A 1 108 ? 4.561 2.541 -17.340 1.00 95.00 108 THR A O 1
ATOM 854 N N . TYR A 1 109 ? 4.764 2.596 -15.100 1.00 94.56 109 TYR A N 1
ATOM 855 C CA . TYR A 1 109 ? 4.063 3.869 -14.941 1.00 94.56 109 TYR A CA 1
ATOM 856 C C . TYR A 1 109 ? 4.733 4.994 -15.746 1.00 94.56 109 TYR A C 1
ATOM 858 O O . TYR A 1 109 ? 4.081 5.647 -16.569 1.00 94.56 109 TYR A O 1
ATOM 866 N N . HIS A 1 110 ? 6.040 5.212 -15.572 1.00 92.75 110 HIS A N 1
ATOM 867 C CA . HIS A 1 110 ? 6.753 6.278 -16.274 1.00 92.75 110 HIS A CA 1
ATOM 868 C C . HIS A 1 110 ? 6.844 6.048 -17.782 1.00 92.75 110 HIS A C 1
ATOM 870 O O . HIS A 1 110 ? 6.763 7.014 -18.538 1.00 92.75 110 HIS A O 1
ATOM 876 N N . GLU A 1 111 ? 6.997 4.809 -18.247 1.00 93.69 111 GLU A N 1
ATOM 877 C CA . GLU A 1 111 ? 6.958 4.485 -19.676 1.00 93.69 111 GLU A CA 1
ATOM 878 C C . GLU A 1 111 ? 5.618 4.908 -20.292 1.00 93.69 111 GLU A C 1
ATOM 880 O O . GLU A 1 111 ? 5.591 5.665 -21.265 1.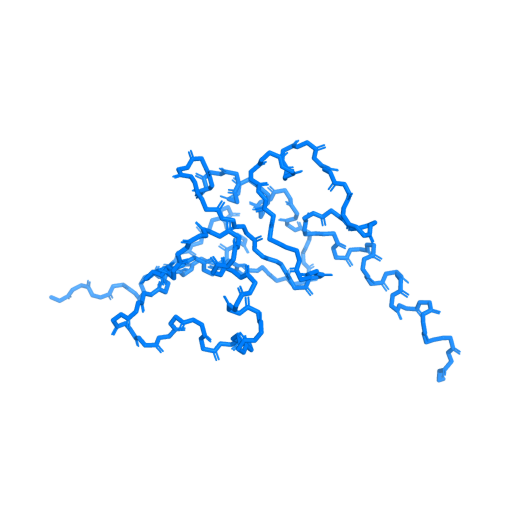00 93.69 111 GLU A O 1
ATOM 885 N N . ARG A 1 112 ? 4.494 4.539 -19.666 1.00 92.50 112 ARG A N 1
ATOM 886 C CA . ARG A 1 112 ? 3.146 4.925 -20.122 1.00 92.50 112 ARG A CA 1
ATOM 887 C C . ARG A 1 112 ? 2.947 6.437 -20.172 1.00 92.50 112 ARG A C 1
ATOM 889 O O . ARG A 1 112 ? 2.381 6.952 -21.137 1.00 92.50 112 ARG A O 1
ATOM 896 N N . HIS A 1 113 ? 3.429 7.154 -19.161 1.00 86.94 113 HIS A N 1
ATOM 897 C CA . HIS A 1 113 ? 3.247 8.604 -19.062 1.00 86.94 113 HIS A CA 1
ATOM 898 C C . HIS A 1 113 ? 4.220 9.394 -19.946 1.00 86.94 113 HIS A C 1
ATOM 900 O O . HIS A 1 113 ? 3.849 10.444 -20.470 1.00 86.94 113 HIS A O 1
ATOM 906 N N . ARG A 1 114 ? 5.415 8.861 -20.233 1.00 81.88 114 ARG A N 1
ATOM 907 C CA . ARG A 1 114 ? 6.315 9.410 -21.263 1.00 81.88 114 ARG A CA 1
ATOM 908 C C . ARG A 1 114 ? 5.699 9.318 -22.657 1.00 81.88 114 ARG A C 1
ATOM 910 O O . ARG A 1 114 ? 5.831 10.249 -23.443 1.00 81.88 114 ARG A O 1
ATOM 917 N N . HIS A 1 115 ? 4.982 8.236 -22.958 1.00 59.69 115 HIS A N 1
ATOM 918 C CA . HIS A 1 115 ? 4.306 8.067 -24.249 1.00 59.69 115 HIS A CA 1
ATOM 919 C C . HIS A 1 115 ? 3.014 8.888 -24.398 1.00 59.69 115 HIS A C 1
ATOM 921 O O . HIS A 1 115 ? 2.560 9.086 -25.524 1.00 59.69 115 HIS A O 1
ATOM 927 N N . ARG A 1 116 ? 2.445 9.413 -23.303 1.00 57.81 116 ARG A N 1
ATOM 928 C CA . ARG A 1 116 ? 1.311 10.357 -23.344 1.00 57.81 116 ARG A CA 1
ATOM 929 C C . ARG A 1 116 ? 1.720 11.799 -23.680 1.00 57.81 116 ARG A C 1
ATOM 931 O O . ARG A 1 116 ? 0.859 12.576 -24.078 1.00 57.81 116 ARG A O 1
ATOM 938 N N . HIS A 1 117 ? 3.013 12.131 -23.619 1.00 50.56 117 HIS A N 1
ATOM 939 C CA . HIS A 1 117 ? 3.555 13.426 -24.050 1.00 50.56 117 HIS A CA 1
ATOM 940 C C . HIS A 1 117 ? 4.683 13.271 -25.089 1.00 50.56 117 HIS A C 1
ATOM 942 O O . HIS A 1 117 ? 5.850 13.523 -24.779 1.00 50.56 117 HIS A O 1
ATOM 948 N N . PRO A 1 118 ? 4.381 12.890 -26.346 1.00 43.94 118 PRO A N 1
ATOM 949 C CA . PRO A 1 118 ? 5.347 13.010 -27.424 1.00 43.94 118 PRO A CA 1
ATOM 950 C C . PRO A 1 118 ? 5.382 14.474 -27.892 1.00 43.94 118 PRO A C 1
ATOM 952 O O . PRO A 1 118 ? 4.603 14.874 -28.753 1.00 43.94 118 PRO A O 1
ATOM 955 N N . GLY A 1 119 ? 6.285 15.275 -27.323 1.00 52.16 119 GLY A N 1
ATOM 956 C CA . GLY A 1 119 ? 6.670 16.573 -27.885 1.00 52.16 119 GLY A CA 1
ATOM 957 C C . GLY A 1 119 ? 6.454 17.775 -26.969 1.00 52.16 119 GLY A C 1
ATOM 958 O O . GLY A 1 119 ? 5.357 18.325 -26.889 1.00 52.16 119 GLY A O 1
ATOM 959 N N . LEU A 1 120 ? 7.557 18.227 -26.376 1.00 41.94 120 LEU A N 1
ATOM 960 C CA . LEU A 1 120 ? 7.959 19.632 -26.410 1.00 41.94 120 LEU A CA 1
ATOM 961 C C . LEU A 1 120 ? 9.312 19.704 -27.121 1.00 41.94 120 LEU A C 1
ATOM 963 O O . LEU A 1 120 ? 10.128 18.781 -26.888 1.00 41.94 120 LEU A O 1
#

Secondary structure (DSSP, 8-state):
-----S-EEETTTEEEEEEETTTT-TTTT--HHHHHHHHHHHTS--SEEEEEEE-TTS--HHHHHHHHHHHHTTS--EEETTEEEEE-HHHHHHT--BTTB-TT-HHHHHHHHHHH----

Foldseek 3Di:
DDDDPQWDDFPNFKIKHKDFVVVVCVCVVPDPVLQVLQCVVQVHRDGMDMDIDGDPVDDPLVRVLVVQLVVCVVHGFDDDPQDSDGHHSVQSVVQDADVHAGVPRVVVSVVVVVVVDDDD

Sequence (120 aa):
MAGGDGAWTFAERVHVVIDDEETGCLFQDWEPDEVALLDAALGHHPTWGVQADISGRIDGTAEVRRLAALLLERGGVAFDDYSEHAWTLREIETEVEVEGLRFFDFRTYHERHRHRHPGL